Protein AF-A0AAV9Z930-F1 (afdb_monomer)

Structure (mmCIF, N/CA/C/O backbone):
data_AF-A0AAV9Z930-F1
#
_entry.id   AF-A0AAV9Z930-F1
#
loop_
_atom_site.group_PDB
_atom_site.id
_atom_site.type_symbol
_atom_site.label_atom_id
_atom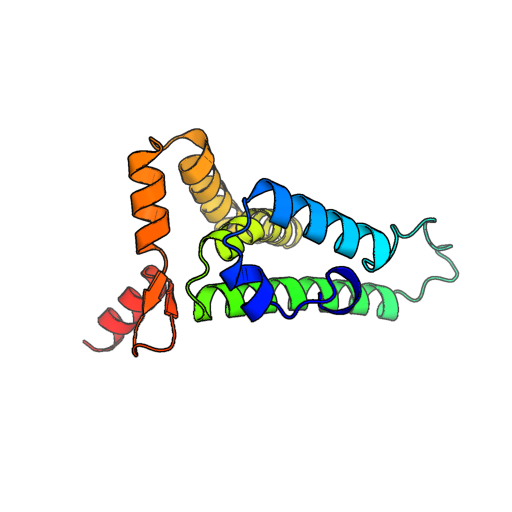_site.label_alt_id
_atom_site.label_comp_id
_atom_site.label_asym_id
_atom_site.label_entity_id
_atom_site.label_seq_id
_atom_site.pdbx_PDB_ins_code
_atom_site.Cartn_x
_atom_site.Cartn_y
_atom_site.Cartn_z
_atom_site.occupancy
_atom_site.B_iso_or_equiv
_atom_site.auth_seq_id
_atom_site.auth_comp_id
_atom_site.auth_asym_id
_atom_site.auth_atom_id
_atom_site.pdbx_PDB_model_num
ATOM 1 N N . TRP A 1 1 ? -18.485 -8.532 -7.643 1.00 81.81 1 TRP A N 1
ATOM 2 C CA . TRP A 1 1 ? -18.813 -8.880 -6.248 1.00 81.81 1 TRP A CA 1
ATOM 3 C C . TRP A 1 1 ? -20.229 -9.421 -6.182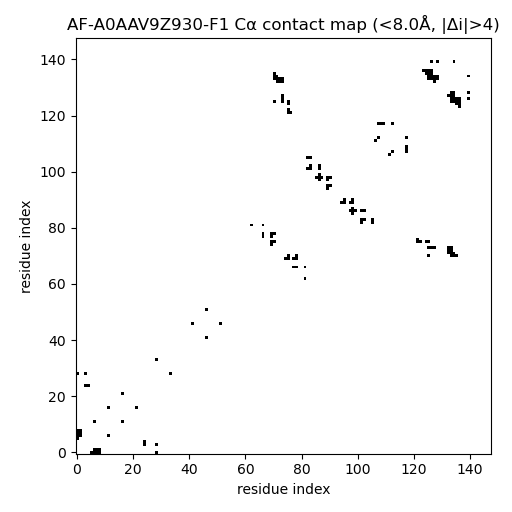 1.00 81.81 1 TRP A C 1
ATOM 5 O O . TRP A 1 1 ? -20.365 -10.632 -6.142 1.00 81.81 1 TRP A O 1
ATOM 15 N N . GLU A 1 2 ? -21.243 -8.565 -6.334 1.00 90.31 2 GLU A N 1
ATOM 16 C CA . GLU A 1 2 ? -22.673 -8.929 -6.300 1.00 90.31 2 GLU A CA 1
ATOM 17 C C . GLU A 1 2 ? -23.037 -10.107 -7.206 1.00 90.31 2 GLU A C 1
ATOM 19 O O . GLU A 1 2 ? -23.750 -11.007 -6.784 1.00 90.31 2 GLU A O 1
ATOM 24 N N . VAL A 1 3 ? -22.461 -10.162 -8.409 1.00 88.06 3 VAL A N 1
ATOM 25 C CA . VAL A 1 3 ? -22.650 -11.281 -9.349 1.00 88.06 3 VAL A CA 1
ATOM 26 C C . VAL A 1 3 ? -22.220 -12.639 -8.767 1.00 88.06 3 VAL A C 1
ATOM 28 O O . VAL A 1 3 ? -22.831 -13.655 -9.073 1.00 88.06 3 VAL A O 1
ATOM 31 N N . GLU A 1 4 ? -21.179 -12.684 -7.931 1.00 87.38 4 GLU A N 1
ATOM 32 C CA . GLU A 1 4 ? -20.659 -13.937 -7.359 1.00 87.38 4 GLU A CA 1
ATOM 33 C C . GLU A 1 4 ? -21.219 -14.264 -5.977 1.00 87.38 4 GLU A C 1
ATOM 35 O O . GLU A 1 4 ? -21.241 -15.434 -5.590 1.00 87.38 4 GLU A O 1
ATOM 40 N N . THR A 1 5 ? -21.618 -13.248 -5.214 1.00 86.12 5 THR A N 1
ATOM 41 C CA . THR A 1 5 ? -22.066 -13.393 -3.823 1.00 86.12 5 THR A CA 1
ATOM 42 C C . THR A 1 5 ? -23.579 -13.290 -3.664 1.00 86.12 5 THR A C 1
ATOM 44 O O . THR A 1 5 ? -24.086 -13.690 -2.622 1.00 86.12 5 THR A O 1
ATOM 47 N N . GLY A 1 6 ? -24.298 -12.749 -4.653 1.00 91.50 6 GLY A N 1
ATOM 48 C CA . GLY A 1 6 ? -25.728 -12.433 -4.558 1.00 91.50 6 GLY A CA 1
ATOM 49 C C . GLY A 1 6 ? -26.054 -11.317 -3.559 1.00 91.50 6 GLY A C 1
ATOM 50 O O . GLY A 1 6 ? -27.219 -11.111 -3.244 1.00 91.50 6 GLY A O 1
ATOM 51 N N . MET A 1 7 ? -25.034 -10.631 -3.037 1.00 92.12 7 MET A N 1
ATOM 52 C CA . MET A 1 7 ? -25.147 -9.611 -1.992 1.00 92.12 7 MET A CA 1
ATOM 53 C C . MET A 1 7 ? -24.222 -8.444 -2.318 1.00 92.12 7 MET A C 1
ATOM 55 O O . MET A 1 7 ? -23.101 -8.649 -2.805 1.00 92.12 7 MET A O 1
ATOM 59 N N . THR A 1 8 ? -24.650 -7.234 -1.984 1.00 92.88 8 THR A N 1
ATOM 60 C CA . THR A 1 8 ? -23.799 -6.040 -2.002 1.00 92.88 8 THR A CA 1
ATOM 61 C C . THR A 1 8 ? -22.632 -6.191 -1.017 1.00 92.88 8 THR A C 1
ATOM 63 O O . THR A 1 8 ? -22.627 -7.046 -0.122 1.00 92.88 8 THR A O 1
ATOM 66 N N . THR A 1 9 ? -21.597 -5.363 -1.159 1.00 86.62 9 THR A N 1
ATOM 67 C CA . THR A 1 9 ? -20.474 -5.340 -0.203 1.00 86.62 9 THR A CA 1
ATOM 68 C C . THR A 1 9 ? -20.924 -4.934 1.201 1.00 86.62 9 THR A C 1
ATOM 70 O O . THR A 1 9 ? -20.412 -5.481 2.177 1.00 86.62 9 THR A O 1
ATOM 73 N N . ALA A 1 10 ? -21.904 -4.032 1.313 1.00 91.06 10 ALA A N 1
ATOM 74 C CA . ALA A 1 10 ? -22.458 -3.582 2.589 1.00 91.06 10 ALA A CA 1
ATOM 75 C C . ALA A 1 10 ? -23.237 -4.694 3.310 1.00 91.06 10 ALA A C 1
ATOM 77 O O . ALA A 1 10 ? -22.998 -4.950 4.491 1.00 91.06 10 ALA A O 1
ATOM 78 N N . GLU A 1 11 ? -24.117 -5.402 2.596 1.00 92.94 11 GLU A N 1
ATOM 79 C CA . GLU A 1 11 ? -24.871 -6.533 3.156 1.00 92.94 11 GLU A CA 1
ATOM 80 C C . GLU A 1 11 ? -23.936 -7.657 3.593 1.00 92.94 11 GLU A C 1
ATOM 82 O O . GLU A 1 11 ? -24.096 -8.224 4.672 1.00 92.94 11 GLU A O 1
ATOM 87 N N . PHE A 1 12 ? -22.909 -7.946 2.794 1.00 90.06 12 PHE A N 1
ATOM 88 C CA . PHE A 1 12 ? -21.906 -8.930 3.168 1.00 90.06 12 PHE A CA 1
ATOM 89 C C . PHE A 1 12 ? -21.110 -8.504 4.406 1.00 90.06 12 PHE A C 1
ATOM 91 O O . PHE A 1 12 ? -20.921 -9.318 5.307 1.00 90.06 12 PHE A O 1
ATOM 98 N N . ALA A 1 13 ? -20.686 -7.241 4.507 1.00 89.31 13 ALA A N 1
ATOM 99 C CA . ALA A 1 13 ? -19.980 -6.738 5.686 1.00 89.31 13 ALA A CA 1
ATOM 100 C C . ALA A 1 13 ? -20.824 -6.874 6.968 1.00 89.31 13 ALA A C 1
ATOM 102 O O . ALA A 1 13 ? -20.294 -7.246 8.018 1.00 89.31 13 ALA A O 1
ATOM 103 N N . ALA A 1 14 ? -22.143 -6.666 6.876 1.00 93.88 14 ALA A N 1
ATOM 104 C CA . ALA A 1 14 ? -23.066 -6.839 7.998 1.00 93.88 14 ALA A CA 1
ATOM 105 C C . ALA A 1 14 ? -23.099 -8.282 8.543 1.00 93.88 14 ALA A C 1
ATOM 107 O O . ALA A 1 14 ? -23.338 -8.474 9.735 1.00 93.88 14 ALA A O 1
ATOM 108 N N . THR A 1 15 ? -22.779 -9.289 7.719 1.00 92.38 15 THR A N 1
ATOM 109 C CA . THR A 1 15 ? -22.680 -10.698 8.157 1.00 92.38 15 THR A CA 1
ATOM 110 C C . THR A 1 15 ? -21.448 -11.003 9.015 1.00 92.38 15 THR A C 1
ATOM 112 O O . THR A 1 15 ? -21.334 -12.111 9.536 1.00 92.38 15 THR A O 1
ATOM 115 N N . ARG A 1 16 ? -20.534 -10.034 9.193 1.00 91.19 16 ARG A N 1
ATOM 116 C CA . ARG A 1 16 ? -19.252 -10.185 9.910 1.00 91.19 16 ARG A CA 1
ATOM 117 C C . ARG A 1 16 ? -18.453 -11.406 9.424 1.00 91.19 16 ARG A C 1
ATOM 119 O O . ARG A 1 16 ? -18.149 -12.308 10.207 1.00 91.19 16 ARG A O 1
ATOM 126 N N . PRO A 1 17 ? -18.119 -11.454 8.125 1.00 90.69 17 PRO A N 1
ATOM 127 C CA . PRO A 1 17 ? -17.454 -12.597 7.520 1.00 90.69 17 PRO A CA 1
ATOM 128 C C . PRO A 1 17 ? -16.055 -12.796 8.111 1.00 90.69 17 PRO A C 1
ATOM 130 O O . PRO A 1 17 ? -15.345 -11.841 8.427 1.00 90.69 17 PRO A O 1
ATOM 133 N N . THR A 1 18 ? -15.626 -14.054 8.216 1.00 93.81 18 THR A N 1
ATOM 134 C CA . THR A 1 18 ? -14.249 -14.370 8.610 1.00 93.81 18 THR A CA 1
ATOM 135 C C . THR A 1 18 ? -13.275 -14.007 7.490 1.00 93.81 18 THR A C 1
ATOM 137 O O . THR A 1 18 ? -13.615 -14.072 6.306 1.00 93.81 18 THR A O 1
ATOM 140 N N . ALA A 1 19 ? -12.025 -13.693 7.844 1.00 88.19 19 ALA A N 1
ATOM 141 C CA . ALA A 1 19 ? -10.978 -13.404 6.860 1.00 88.19 19 ALA A CA 1
ATOM 142 C C . ALA A 1 19 ? -10.804 -14.542 5.832 1.00 88.19 19 ALA A C 1
ATOM 144 O O . ALA A 1 19 ? -10.633 -14.286 4.641 1.00 88.19 19 ALA A O 1
ATOM 145 N N . ALA A 1 20 ? -10.933 -15.799 6.275 1.00 92.62 20 ALA A N 1
ATOM 146 C CA . ALA A 1 20 ? -10.885 -16.970 5.402 1.00 92.62 20 ALA A CA 1
ATOM 147 C C . ALA A 1 20 ? -11.993 -16.952 4.336 1.00 92.62 20 ALA A C 1
ATOM 149 O O . ALA A 1 20 ? -11.729 -17.226 3.167 1.00 92.62 20 ALA A O 1
ATOM 150 N N . ARG A 1 21 ? -13.219 -16.561 4.710 1.00 90.88 21 ARG A N 1
ATOM 151 C CA . ARG A 1 21 ? -14.343 -16.474 3.772 1.00 90.88 21 ARG A CA 1
ATOM 152 C C . ARG A 1 21 ? -14.147 -15.366 2.740 1.00 90.88 21 ARG A C 1
ATOM 154 O O . ARG A 1 21 ? -14.447 -15.561 1.564 1.00 90.88 21 ARG A O 1
ATOM 161 N N . VAL A 1 22 ? -13.624 -14.214 3.162 1.00 90.62 22 VAL A N 1
ATOM 162 C CA . VAL A 1 22 ? -13.286 -13.111 2.246 1.00 90.62 22 VAL A CA 1
ATOM 163 C C . VAL A 1 22 ? -12.235 -13.564 1.228 1.00 90.62 22 VAL A C 1
ATOM 165 O O . VAL A 1 22 ? -12.379 -13.295 0.035 1.00 90.62 22 VAL A O 1
ATOM 168 N N . LEU A 1 23 ? -11.209 -14.288 1.687 1.00 89.62 23 LEU A N 1
ATOM 169 C CA . LEU A 1 23 ? -10.131 -14.804 0.842 1.00 89.62 23 LEU A CA 1
ATOM 170 C C . LEU A 1 23 ? -10.618 -15.846 -0.174 1.00 89.62 23 LEU A C 1
ATOM 172 O O . LEU A 1 23 ? -10.182 -15.851 -1.325 1.00 89.62 23 LEU A O 1
ATOM 176 N N . GLU A 1 24 ? -11.532 -16.721 0.234 1.00 92.44 24 GLU A N 1
ATOM 177 C CA . GLU A 1 24 ? -12.142 -17.718 -0.647 1.00 92.44 24 GLU A CA 1
ATOM 178 C C . GLU A 1 24 ? -12.911 -17.044 -1.796 1.00 92.44 24 GLU A C 1
ATOM 180 O O . GLU A 1 24 ? -12.686 -17.346 -2.971 1.00 92.44 24 GLU A O 1
ATOM 185 N N . ILE A 1 25 ? -13.773 -16.074 -1.470 1.00 91.00 25 ILE A N 1
ATOM 186 C CA . ILE A 1 25 ? -14.574 -15.341 -2.460 1.00 91.00 25 ILE A CA 1
ATOM 187 C C . ILE A 1 25 ? -13.670 -14.543 -3.404 1.00 91.00 25 ILE A C 1
ATOM 189 O O . ILE A 1 25 ? -13.868 -14.576 -4.621 1.00 91.00 25 ILE A O 1
ATOM 193 N N . SER A 1 26 ? -12.667 -13.842 -2.868 1.00 87.81 26 SER A N 1
ATOM 194 C CA . SER A 1 26 ? -11.745 -13.053 -3.689 1.00 87.81 26 SER A CA 1
ATOM 195 C C . SER A 1 26 ? -10.940 -13.936 -4.644 1.00 87.81 26 SER A C 1
ATOM 197 O O . SER A 1 26 ? -10.787 -13.585 -5.814 1.00 87.81 26 SER A O 1
ATOM 199 N N . SER A 1 27 ? -10.510 -15.117 -4.193 1.00 88.31 27 SER A N 1
ATOM 200 C CA . SE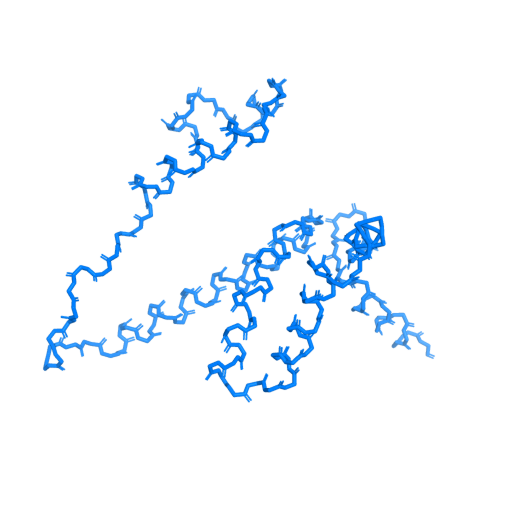R A 1 27 ? -9.811 -16.099 -5.028 1.00 88.31 27 SER A CA 1
ATOM 201 C C . SER A 1 27 ? -10.692 -16.603 -6.170 1.00 88.31 27 SER A C 1
ATOM 203 O O . SER A 1 27 ? -10.230 -16.654 -7.311 1.00 88.31 27 SER A O 1
ATOM 205 N N . LYS A 1 28 ? -11.970 -16.893 -5.895 1.00 89.44 28 LYS A N 1
ATOM 206 C CA . LYS A 1 28 ? -12.949 -17.316 -6.908 1.00 89.44 28 LYS A CA 1
ATOM 207 C C . LYS A 1 28 ? -13.198 -16.229 -7.957 1.00 89.44 28 LYS A C 1
ATOM 209 O O . LYS A 1 28 ? -13.160 -16.512 -9.151 1.00 89.44 28 LYS A O 1
ATOM 214 N N . ILE A 1 29 ? -13.413 -14.983 -7.522 1.00 89.69 29 ILE A N 1
ATOM 215 C CA . ILE A 1 29 ? -13.584 -13.832 -8.425 1.00 89.69 29 ILE A CA 1
ATOM 216 C C . ILE A 1 29 ? -12.339 -13.675 -9.297 1.00 89.69 29 ILE A C 1
ATOM 218 O O . ILE A 1 29 ? -12.449 -13.572 -10.516 1.00 89.69 29 ILE A O 1
ATOM 222 N N . ARG A 1 30 ? -11.150 -13.699 -8.690 1.00 85.38 30 ARG A N 1
ATOM 223 C CA . ARG A 1 30 ? -9.894 -13.567 -9.426 1.00 85.38 30 ARG A CA 1
ATOM 224 C C . ARG A 1 30 ? -9.751 -14.667 -10.472 1.00 85.38 30 ARG A C 1
ATOM 226 O O . ARG A 1 30 ? -9.464 -14.355 -11.613 1.00 85.38 30 ARG A O 1
ATOM 233 N N . GLN A 1 31 ? -9.982 -15.928 -10.121 1.00 85.06 31 GLN A N 1
ATOM 234 C CA . GLN A 1 31 ? -9.843 -17.034 -11.070 1.00 85.06 31 GLN A CA 1
ATOM 235 C C . GLN A 1 31 ? -10.825 -16.937 -12.245 1.00 85.06 31 GLN A C 1
ATOM 237 O O . GLN A 1 31 ? -10.486 -17.325 -13.356 1.00 85.06 31 GLN A O 1
ATOM 242 N N . LYS A 1 32 ? -12.037 -16.430 -12.002 1.00 88.06 32 LYS A N 1
ATOM 243 C CA . LYS A 1 32 ? -13.082 -16.336 -13.025 1.00 88.06 32 LYS A CA 1
ATOM 244 C C . LYS A 1 32 ? -12.929 -15.124 -13.947 1.00 88.06 32 LYS A C 1
ATOM 246 O O . LYS A 1 32 ? -13.303 -15.215 -15.110 1.00 88.06 32 LYS A O 1
ATOM 251 N N . TYR A 1 33 ? -12.443 -13.999 -13.422 1.00 85.31 33 TYR A N 1
ATOM 252 C CA . TYR A 1 33 ? -12.474 -12.711 -14.127 1.00 85.31 33 TYR A CA 1
ATOM 253 C C . TYR A 1 33 ? -11.105 -12.083 -14.377 1.00 85.31 33 TYR A C 1
ATOM 255 O O . TYR A 1 33 ? -11.023 -11.149 -15.171 1.00 85.31 33 TYR A O 1
ATOM 263 N N . ALA A 1 34 ? -10.040 -12.523 -13.701 1.00 80.12 34 ALA A N 1
ATOM 264 C CA . ALA A 1 34 ? -8.711 -12.044 -14.053 1.00 80.12 34 ALA A CA 1
ATOM 265 C C . ALA A 1 34 ? -8.355 -12.566 -15.445 1.00 80.12 34 ALA A C 1
ATOM 267 O O . ALA A 1 34 ? -8.603 -13.732 -15.757 1.00 80.12 34 ALA A O 1
ATOM 268 N N . SER A 1 35 ? -7.770 -11.695 -16.265 1.00 70.06 35 SER A N 1
ATOM 269 C CA . SER A 1 35 ? -7.203 -12.085 -17.550 1.00 70.06 35 SER A CA 1
ATOM 270 C C . SER A 1 35 ? -6.268 -13.279 -17.348 1.00 70.06 35 SER A C 1
ATOM 272 O O . SER A 1 35 ? -5.479 -13.290 -16.398 1.00 70.06 35 SER A O 1
ATOM 274 N N . GLY A 1 36 ? -6.396 -14.292 -18.209 1.00 62.53 36 GLY A N 1
ATOM 275 C CA . GLY A 1 36 ? -5.552 -15.482 -18.163 1.00 62.53 36 GLY A CA 1
ATOM 276 C C . GLY A 1 36 ? -4.066 -15.133 -18.254 1.00 62.53 36 GLY A C 1
ATOM 277 O O . GLY A 1 36 ? -3.689 -14.049 -18.708 1.00 62.53 36 GLY A O 1
ATOM 278 N N . VAL A 1 37 ? -3.219 -16.068 -17.817 1.00 57.50 37 VAL A N 1
ATOM 279 C CA . VAL A 1 37 ? -1.791 -16.031 -18.150 1.00 57.50 37 VAL A CA 1
ATOM 280 C C . VAL A 1 37 ? -1.701 -15.937 -19.676 1.00 57.50 37 VAL A C 1
ATOM 282 O O . VAL A 1 37 ? -2.468 -16.596 -20.372 1.00 57.50 37 VAL A O 1
ATOM 285 N N . PHE A 1 38 ? -0.840 -15.064 -20.204 1.00 58.53 38 PHE A N 1
ATOM 286 C CA . PHE A 1 38 ? -0.580 -15.014 -21.642 1.00 58.53 38 PHE A CA 1
ATOM 287 C C . PHE A 1 38 ? -0.019 -16.384 -22.051 1.00 58.53 38 PHE A C 1
ATOM 289 O O . PHE A 1 38 ? 1.155 -16.668 -21.830 1.00 58.53 38 PHE A O 1
ATOM 296 N N . ASP A 1 39 ? -0.889 -17.263 -22.551 1.00 54.38 39 ASP A N 1
ATOM 297 C CA . ASP A 1 39 ? -0.626 -18.702 -22.673 1.00 54.38 39 ASP A CA 1
ATOM 298 C C . ASP A 1 39 ? 0.321 -19.061 -23.828 1.00 54.38 39 ASP A C 1
ATOM 300 O O . ASP A 1 39 ? 0.575 -20.235 -24.090 1.00 54.38 39 ASP A O 1
ATOM 304 N N . SER A 1 40 ? 0.910 -18.085 -24.518 1.00 61.16 40 SER A N 1
ATOM 305 C CA . SER A 1 40 ? 2.013 -18.316 -25.452 1.00 61.16 40 SER A CA 1
ATOM 306 C C . SER A 1 40 ? 2.852 -17.049 -25.617 1.00 61.16 40 SER A C 1
ATOM 308 O O . SER A 1 40 ? 2.279 -15.957 -25.675 1.00 61.16 40 SER A O 1
ATOM 310 N N . PRO A 1 41 ? 4.192 -17.163 -25.713 1.00 62.03 41 PRO A N 1
ATOM 311 C CA . PRO A 1 41 ? 5.018 -16.061 -26.186 1.00 62.03 41 PRO A CA 1
ATOM 312 C C . PRO A 1 41 ? 4.506 -15.635 -27.570 1.00 62.03 41 PRO A C 1
ATOM 314 O O . PRO A 1 41 ? 4.312 -16.512 -28.418 1.00 62.03 41 PRO A O 1
ATOM 317 N N . PRO A 1 42 ? 4.248 -14.341 -27.805 1.00 63.91 42 PRO A N 1
ATOM 318 C CA . PRO A 1 42 ? 3.842 -13.876 -29.121 1.00 63.91 42 PRO A CA 1
ATOM 319 C C . PRO A 1 42 ? 4.977 -14.119 -30.123 1.00 63.91 42 PRO A C 1
ATOM 321 O O . PRO A 1 42 ? 6.157 -14.023 -29.773 1.00 63.91 42 PRO A O 1
ATOM 324 N N . ASP A 1 43 ? 4.617 -14.484 -31.355 1.00 73.25 43 ASP A N 1
ATOM 325 C CA . ASP A 1 43 ? 5.576 -14.660 -32.446 1.00 73.25 43 ASP A CA 1
ATOM 326 C C . ASP A 1 43 ? 6.285 -13.318 -32.704 1.00 73.25 43 ASP A C 1
ATOM 328 O O . ASP A 1 43 ? 5.602 -12.366 -33.099 1.00 73.25 43 ASP A O 1
ATOM 332 N N . PRO A 1 44 ? 7.611 -13.215 -32.476 1.00 66.81 44 PRO A N 1
ATOM 333 C CA . PRO A 1 44 ? 8.337 -11.947 -32.454 1.00 66.81 44 PRO A CA 1
ATOM 334 C C . PRO A 1 44 ? 8.260 -11.152 -33.763 1.00 66.81 44 PRO A C 1
ATOM 336 O O . PRO A 1 44 ? 8.455 -9.940 -33.726 1.00 66.81 44 PRO A O 1
ATOM 339 N N . GLU A 1 45 ? 7.954 -11.785 -34.901 1.00 70.75 45 GLU A N 1
ATOM 340 C CA . GLU A 1 45 ? 7.753 -11.081 -36.179 1.00 70.75 45 GLU A CA 1
ATOM 341 C C . GLU A 1 45 ? 6.358 -10.441 -36.320 1.00 70.75 45 GLU A C 1
ATOM 343 O O . GLU A 1 45 ? 6.168 -9.546 -37.144 1.00 70.75 45 GLU A O 1
ATOM 348 N N . SER A 1 46 ? 5.386 -10.855 -35.502 1.00 74.38 46 SER A N 1
ATOM 349 C CA . SER A 1 46 ? 3.996 -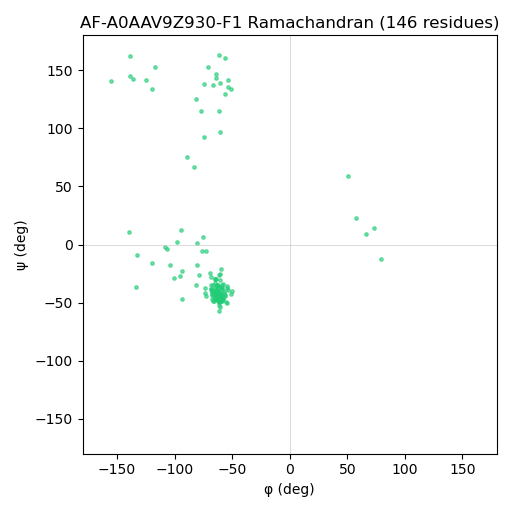10.365 -35.513 1.00 74.38 46 SER A CA 1
ATOM 350 C C . SER A 1 46 ? 3.649 -9.450 -34.332 1.00 74.38 46 SER A C 1
ATOM 352 O O . SER A 1 46 ? 2.537 -8.922 -34.250 1.00 74.38 46 SER A O 1
ATOM 354 N N . THR A 1 47 ? 4.589 -9.272 -33.405 1.00 75.69 47 THR A N 1
ATOM 355 C CA . THR A 1 47 ? 4.357 -8.591 -32.136 1.00 75.69 47 THR A CA 1
ATOM 356 C C . THR A 1 47 ? 4.307 -7.073 -32.296 1.00 75.69 47 THR A C 1
ATOM 358 O O . THR A 1 47 ? 5.309 -6.419 -32.583 1.00 75.69 47 THR A O 1
ATOM 361 N N . ASP A 1 48 ? 3.143 -6.478 -32.027 1.00 87.44 48 ASP A N 1
ATOM 362 C CA . ASP A 1 48 ? 3.016 -5.027 -31.890 1.00 87.44 48 ASP A CA 1
ATOM 363 C C . ASP A 1 48 ? 3.614 -4.566 -30.550 1.00 87.44 48 ASP A C 1
ATOM 365 O O . ASP A 1 48 ? 2.942 -4.498 -29.516 1.00 87.44 48 ASP A O 1
ATOM 369 N N . HIS A 1 49 ? 4.896 -4.203 -30.576 1.00 86.44 49 HIS A N 1
ATOM 370 C CA . HIS A 1 49 ? 5.609 -3.701 -29.401 1.00 86.44 49 HIS A CA 1
ATOM 371 C C . HIS A 1 49 ? 5.003 -2.422 -28.808 1.00 86.44 49 HIS A C 1
ATOM 373 O O . HIS A 1 49 ? 5.194 -2.149 -27.622 1.00 86.44 49 HIS A O 1
ATOM 379 N N . THR A 1 50 ? 4.290 -1.606 -29.591 1.00 91.50 50 THR A N 1
ATOM 380 C CA . THR A 1 50 ? 3.626 -0.409 -29.054 1.00 91.50 50 THR A CA 1
ATOM 381 C C . THR A 1 50 ? 2.414 -0.815 -28.232 1.00 91.50 50 THR A 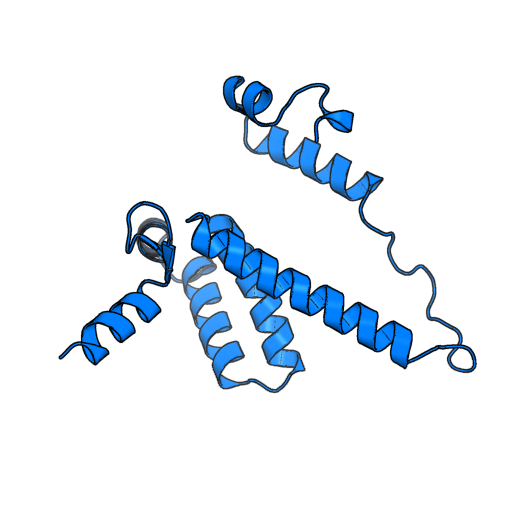C 1
ATOM 383 O O . THR A 1 50 ? 2.239 -0.323 -27.116 1.00 91.50 50 THR A O 1
ATOM 386 N N . HIS A 1 51 ? 1.620 -1.755 -28.741 1.00 86.75 51 HIS A N 1
ATOM 387 C CA . HIS A 1 51 ? 0.499 -2.328 -28.009 1.00 86.75 51 HIS A CA 1
ATOM 388 C C . HIS A 1 51 ? 0.955 -3.007 -26.707 1.00 86.75 51 HIS A C 1
ATOM 390 O O . HIS A 1 51 ? 0.405 -2.723 -25.641 1.00 86.75 51 HIS A O 1
ATOM 396 N N . GLU A 1 52 ? 2.007 -3.828 -26.750 1.00 87.75 52 GLU A N 1
ATOM 397 C CA . GLU A 1 52 ? 2.562 -4.485 -25.558 1.00 87.75 52 GLU A CA 1
ATOM 398 C C . GLU A 1 52 ? 3.072 -3.492 -24.513 1.00 87.75 52 GLU A C 1
ATOM 400 O O . GLU A 1 52 ? 2.711 -3.573 -23.335 1.00 87.75 52 GLU A O 1
ATOM 405 N N . ASN A 1 53 ? 3.880 -2.517 -24.934 1.00 90.50 53 ASN A N 1
ATOM 406 C CA . ASN A 1 53 ? 4.409 -1.503 -24.028 1.00 90.50 53 ASN A CA 1
ATOM 407 C C . ASN A 1 53 ? 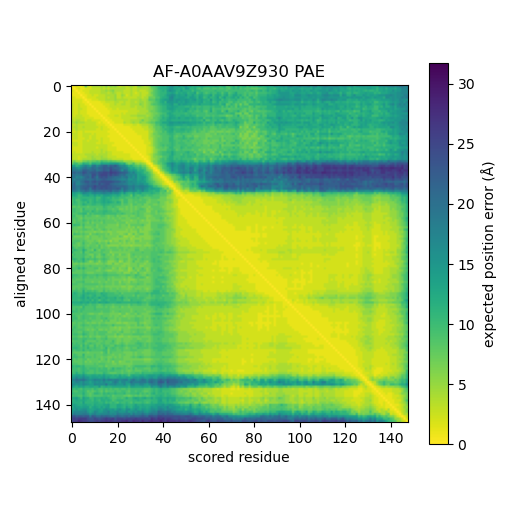3.289 -0.653 -23.422 1.00 90.50 53 ASN A C 1
ATOM 409 O O . ASN A 1 53 ? 3.354 -0.297 -22.245 1.00 90.50 53 ASN A O 1
ATOM 413 N N . PHE A 1 54 ? 2.229 -0.371 -24.184 1.00 92.38 54 PHE A N 1
ATOM 414 C CA . PHE A 1 54 ? 1.053 0.313 -23.660 1.00 92.38 54 PHE A CA 1
ATOM 415 C C . PHE A 1 54 ? 0.329 -0.528 -22.601 1.00 92.38 54 PHE A C 1
ATOM 417 O O . PHE A 1 54 ? -0.032 -0.007 -21.547 1.00 92.38 54 PHE A O 1
ATOM 424 N N . HIS A 1 55 ? 0.178 -1.837 -22.815 1.00 88.94 55 HIS A N 1
ATOM 425 C CA . HIS A 1 55 ? -0.378 -2.743 -21.808 1.00 88.94 55 HIS A CA 1
ATOM 426 C C . HIS A 1 55 ? 0.450 -2.768 -20.516 1.00 88.94 55 HIS A C 1
ATOM 428 O O . HIS A 1 55 ? -0.120 -2.713 -19.422 1.00 88.94 55 HIS A O 1
ATOM 434 N N . LEU A 1 56 ? 1.781 -2.802 -20.624 1.00 89.62 56 LEU A N 1
ATOM 435 C CA . LEU A 1 56 ? 2.685 -2.722 -19.472 1.00 89.62 56 LEU A CA 1
ATOM 436 C C . LEU A 1 56 ? 2.551 -1.379 -18.741 1.00 89.62 56 LEU 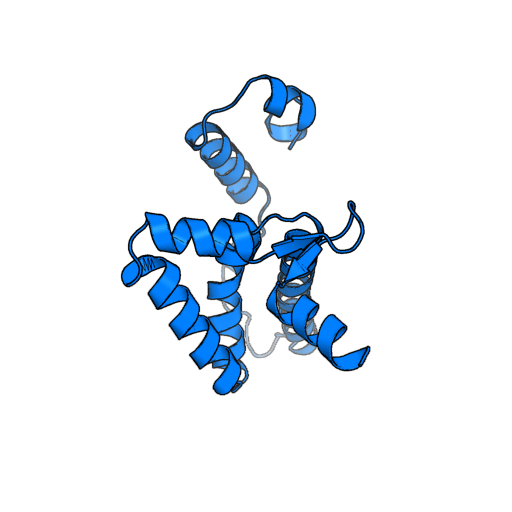A C 1
ATOM 438 O O . LEU A 1 56 ? 2.421 -1.363 -17.517 1.00 89.62 56 LEU A O 1
ATOM 442 N N . LEU A 1 57 ? 2.488 -0.268 -19.478 1.00 92.31 57 LEU A N 1
ATOM 443 C CA . LEU A 1 57 ? 2.279 1.065 -18.914 1.00 92.31 57 LEU A CA 1
ATOM 444 C C . LEU A 1 57 ? 0.949 1.162 -18.157 1.00 92.31 57 LEU A C 1
ATOM 446 O O . LEU A 1 57 ? 0.907 1.680 -17.039 1.00 92.31 57 LEU A O 1
ATOM 450 N N . VAL A 1 58 ? -0.143 0.657 -18.738 1.00 94.00 58 VAL A N 1
ATOM 451 C CA . VAL A 1 58 ? -1.466 0.656 -18.099 1.00 94.00 58 VAL A CA 1
ATOM 452 C C . VAL A 1 58 ? -1.453 -0.209 -16.841 1.00 94.00 58 VAL A C 1
ATOM 454 O O . VAL A 1 58 ? -1.939 0.235 -15.800 1.00 94.00 58 VAL A O 1
ATOM 457 N N . ARG A 1 59 ? -0.853 -1.406 -16.889 1.00 92.06 59 ARG A N 1
ATOM 458 C CA . ARG A 1 59 ? -0.675 -2.272 -15.712 1.00 92.06 59 ARG A CA 1
ATOM 459 C C . ARG A 1 59 ? 0.043 -1.530 -14.582 1.00 92.06 59 ARG A C 1
ATOM 461 O O . ARG A 1 59 ? -0.441 -1.525 -13.452 1.00 92.06 59 ARG A O 1
ATOM 468 N N . ASP A 1 60 ? 1.165 -0.890 -14.888 1.00 92.69 60 ASP A N 1
ATOM 469 C CA . ASP A 1 60 ? 1.998 -0.197 -13.902 1.00 92.69 60 ASP A CA 1
ATOM 470 C C . ASP A 1 60 ? 1.294 1.048 -13.341 1.00 92.69 60 ASP A C 1
ATOM 472 O O . ASP A 1 60 ? 1.310 1.299 -12.133 1.00 92.69 60 ASP A O 1
ATOM 476 N N . THR A 1 61 ? 0.563 1.773 -14.189 1.00 94.81 61 THR A N 1
ATOM 477 C CA . THR A 1 61 ? -0.271 2.911 -13.778 1.00 94.81 61 THR A CA 1
ATOM 478 C C . THR A 1 61 ? -1.401 2.473 -12.845 1.00 94.81 61 THR A C 1
ATOM 480 O O . THR A 1 61 ? -1.679 3.145 -11.851 1.00 94.81 61 THR A O 1
ATOM 483 N N . LEU A 1 62 ? -2.036 1.325 -13.105 1.00 95.06 62 LEU A N 1
ATOM 484 C CA . LEU A 1 62 ? -3.083 0.777 -12.238 1.00 95.06 62 LEU A CA 1
ATOM 485 C C . LEU A 1 62 ? -2.549 0.388 -10.854 1.00 95.06 62 LEU A C 1
ATOM 487 O O . LEU A 1 62 ? -3.271 0.548 -9.866 1.00 95.06 62 LEU A O 1
ATOM 491 N N . ILE A 1 63 ? -1.298 -0.074 -10.752 1.00 95.12 63 ILE A N 1
ATOM 492 C CA . ILE A 1 63 ? -0.638 -0.344 -9.464 1.00 95.12 63 ILE A CA 1
ATOM 493 C C . ILE A 1 63 ? -0.489 0.957 -8.666 1.00 95.12 63 ILE A C 1
ATOM 495 O O . ILE A 1 63 ? -0.877 1.003 -7.497 1.00 95.12 63 ILE A O 1
ATOM 499 N N . LEU A 1 64 ? -0.005 2.030 -9.299 1.00 95.12 64 LEU A N 1
ATOM 500 C CA . LEU A 1 64 ? 0.143 3.341 -8.656 1.00 95.12 64 LEU A CA 1
ATOM 501 C C . LEU A 1 64 ? -1.207 3.950 -8.261 1.00 95.12 64 LEU A C 1
ATOM 503 O O . LEU A 1 64 ? -1.360 4.439 -7.143 1.00 95.12 64 LEU A O 1
ATOM 507 N N . HIS A 1 65 ? -2.213 3.858 -9.130 1.00 96.62 65 HIS A N 1
ATOM 508 C CA . HIS A 1 65 ? -3.572 4.303 -8.824 1.00 96.62 65 HIS A CA 1
ATOM 509 C C . HIS A 1 65 ? -4.167 3.529 -7.638 1.00 96.62 65 HIS A C 1
ATOM 511 O O . HIS A 1 65 ? -4.794 4.100 -6.746 1.00 96.62 65 HIS A O 1
ATOM 517 N N . THR A 1 66 ? -3.928 2.219 -7.586 1.00 96.25 66 THR A N 1
ATOM 518 C CA . THR A 1 66 ? -4.357 1.353 -6.481 1.00 96.25 66 THR A CA 1
ATOM 519 C C . THR A 1 66 ? -3.667 1.733 -5.171 1.00 96.25 66 THR A C 1
ATOM 521 O O . THR A 1 66 ? -4.334 1.781 -4.138 1.00 96.25 66 THR A O 1
ATOM 524 N N . LEU A 1 67 ? -2.371 2.057 -5.209 1.00 96.31 67 LEU A N 1
ATOM 525 C CA . LEU A 1 67 ? -1.635 2.559 -4.048 1.00 96.31 67 LEU A CA 1
ATOM 526 C C . LEU A 1 67 ? -2.207 3.890 -3.563 1.00 96.31 67 LEU A C 1
ATOM 528 O O . LEU A 1 67 ? -2.464 4.046 -2.372 1.00 96.31 67 LEU A O 1
ATOM 532 N N . GLN A 1 68 ? -2.439 4.833 -4.476 1.00 95.38 68 GLN A N 1
ATOM 533 C CA . GLN A 1 68 ? -3.003 6.135 -4.139 1.00 95.38 68 GLN A CA 1
ATOM 534 C C . GLN A 1 68 ? -4.373 5.990 -3.474 1.00 95.38 68 GLN A C 1
ATOM 536 O O . GLN A 1 68 ? -4.600 6.582 -2.424 1.00 95.38 68 GLN A O 1
ATOM 541 N N . ASN A 1 69 ? -5.260 5.165 -4.032 1.00 95.69 69 ASN A N 1
ATOM 542 C CA . ASN A 1 69 ? -6.567 4.908 -3.431 1.00 95.69 69 ASN A CA 1
ATOM 543 C C . ASN A 1 69 ? -6.449 4.276 -2.040 1.00 95.69 69 ASN A C 1
ATOM 545 O O . ASN A 1 69 ? -7.163 4.696 -1.137 1.00 95.69 69 ASN A O 1
ATOM 549 N N . ALA A 1 70 ? -5.540 3.312 -1.855 1.00 95.75 70 ALA A N 1
ATOM 550 C CA . ALA A 1 70 ? -5.302 2.687 -0.554 1.00 95.75 70 ALA A CA 1
ATOM 551 C C . ALA A 1 70 ? -4.833 3.708 0.493 1.00 95.75 70 ALA A C 1
ATOM 553 O O . ALA A 1 70 ? -5.334 3.719 1.614 1.00 95.75 70 ALA A O 1
ATOM 554 N N . ILE A 1 71 ? -3.917 4.603 0.110 1.00 94.94 71 ILE A N 1
ATOM 555 C CA . ILE A 1 71 ? -3.454 5.695 0.971 1.00 94.94 71 ILE A CA 1
ATOM 556 C C . ILE A 1 71 ? -4.621 6.611 1.326 1.00 94.94 71 ILE A C 1
ATOM 558 O O . ILE A 1 71 ? -4.852 6.834 2.507 1.00 94.94 71 ILE A O 1
ATOM 562 N N . LEU A 1 72 ? -5.375 7.098 0.333 1.00 93.38 72 LEU A N 1
ATOM 563 C CA . LEU A 1 72 ? -6.483 8.038 0.537 1.00 93.38 72 LEU A CA 1
ATOM 564 C C . LEU A 1 72 ? -7.595 7.467 1.426 1.00 93.38 72 LEU A C 1
ATOM 566 O O . LEU A 1 72 ? -8.237 8.233 2.140 1.00 93.38 72 LEU A O 1
ATOM 570 N N . SER A 1 73 ? -7.801 6.147 1.409 1.00 93.19 73 SER A N 1
ATOM 571 C CA . SER A 1 73 ? -8.804 5.450 2.220 1.00 93.19 73 SER A CA 1
ATOM 572 C C . SER A 1 73 ? -8.272 4.886 3.543 1.00 93.19 73 SER A C 1
ATOM 574 O O . SER A 1 73 ? -8.957 4.064 4.149 1.00 93.19 73 SER A O 1
ATOM 576 N N . ALA A 1 74 ? -7.062 5.264 3.973 1.00 93.31 74 ALA A N 1
ATOM 577 C CA . ALA A 1 74 ? -6.404 4.739 5.177 1.00 93.31 74 ALA A CA 1
ATOM 578 C C . ALA A 1 74 ? -6.210 3.209 5.205 1.00 93.31 74 ALA A C 1
ATOM 580 O O . ALA A 1 74 ? -6.064 2.611 6.270 1.00 93.31 74 ALA A O 1
ATOM 581 N N . ASP A 1 75 ? -6.193 2.554 4.045 1.00 94.06 75 ASP A N 1
ATOM 582 C CA . ASP A 1 75 ? -6.024 1.107 3.936 1.00 94.06 75 ASP A CA 1
ATOM 583 C C . ASP A 1 75 ? -4.533 0.762 3.837 1.00 94.06 75 ASP A C 1
ATOM 585 O O . ASP A 1 75 ? -3.994 0.447 2.767 1.00 94.06 75 ASP A O 1
ATOM 589 N N . PHE A 1 76 ? -3.838 0.844 4.977 1.00 95.25 76 PHE A N 1
ATOM 590 C CA . PHE A 1 76 ? -2.414 0.518 5.023 1.00 95.25 76 PHE A CA 1
ATOM 591 C C . PHE A 1 76 ? -2.148 -0.955 4.697 1.00 95.25 76 PHE A C 1
ATOM 593 O O . PHE A 1 76 ? -1.118 -1.267 4.110 1.00 95.25 76 PHE A O 1
ATOM 600 N N . GLY A 1 77 ? -3.080 -1.863 5.002 1.00 94.00 77 GLY A N 1
ATOM 601 C CA . GLY A 1 77 ? -2.943 -3.277 4.649 1.00 94.00 77 GLY A CA 1
ATOM 602 C C . GLY A 1 77 ? -2.820 -3.478 3.136 1.00 94.00 77 GLY A C 1
ATOM 603 O O . GLY A 1 77 ? -1.928 -4.193 2.666 1.00 94.00 77 GLY A O 1
ATOM 604 N N . ARG A 1 78 ? -3.660 -2.791 2.354 1.00 94.62 78 ARG A N 1
ATOM 605 C CA . ARG A 1 78 ? -3.564 -2.781 0.890 1.00 94.62 78 ARG A CA 1
ATOM 606 C C . ARG A 1 78 ? -2.322 -2.045 0.397 1.00 94.62 78 ARG A C 1
ATOM 608 O O . ARG A 1 78 ? -1.700 -2.517 -0.552 1.00 94.62 78 ARG A O 1
ATOM 615 N N . ALA A 1 79 ? -1.933 -0.939 1.030 1.00 96.12 79 ALA A N 1
ATOM 616 C CA . ALA A 1 79 ? -0.694 -0.243 0.687 1.00 96.12 79 ALA A CA 1
ATOM 617 C C . ALA A 1 79 ? 0.537 -1.148 0.892 1.00 96.12 79 ALA A C 1
ATOM 619 O O . ALA A 1 79 ? 1.328 -1.317 -0.035 1.00 96.12 79 ALA A O 1
ATOM 620 N N . GLU A 1 80 ? 0.653 -1.808 2.050 1.00 95.81 80 GLU A N 1
ATOM 621 C CA . GLU A 1 80 ? 1.731 -2.746 2.395 1.00 95.81 80 GLU A CA 1
ATOM 622 C C . GLU A 1 80 ? 1.833 -3.894 1.382 1.00 95.81 80 GLU A C 1
ATOM 624 O O . GLU A 1 80 ? 2.939 -4.281 0.998 1.00 95.81 80 GLU A O 1
ATOM 629 N N . LEU A 1 81 ? 0.698 -4.423 0.910 1.00 94.06 81 LEU A N 1
ATOM 630 C CA . LEU A 1 81 ? 0.675 -5.471 -0.115 1.00 94.06 81 LEU A CA 1
ATOM 631 C C . LEU A 1 81 ? 1.314 -5.005 -1.436 1.00 94.06 81 LEU A C 1
ATOM 633 O O . LEU A 1 81 ? 1.996 -5.784 -2.105 1.00 94.06 81 LEU A O 1
ATOM 637 N N . LEU A 1 82 ? 1.122 -3.737 -1.805 1.00 96.19 82 LEU A N 1
ATOM 638 C CA . LEU A 1 82 ? 1.656 -3.160 -3.041 1.00 96.19 82 LEU A CA 1
ATOM 639 C C . LEU A 1 82 ? 3.137 -2.799 -2.932 1.00 96.19 82 LEU A C 1
ATOM 641 O O . LEU A 1 82 ? 3.828 -2.841 -3.949 1.00 96.19 82 LEU A O 1
ATOM 645 N N . LEU A 1 83 ? 3.650 -2.512 -1.728 1.00 95.50 83 LEU A N 1
ATOM 646 C CA . LEU A 1 83 ? 5.057 -2.146 -1.525 1.00 95.50 83 LEU A CA 1
ATOM 647 C C . LEU A 1 83 ? 6.018 -3.185 -2.112 1.00 95.50 83 LEU A C 1
ATOM 649 O O . LEU A 1 83 ? 6.999 -2.806 -2.737 1.00 95.50 83 LEU A O 1
ATOM 653 N N . GLY A 1 84 ? 5.722 -4.484 -1.993 1.00 94.62 84 GLY A N 1
ATOM 654 C CA . GLY A 1 84 ? 6.564 -5.531 -2.588 1.00 94.62 84 GLY A CA 1
ATOM 655 C C . GLY A 1 84 ? 6.620 -5.459 -4.118 1.00 94.62 84 GLY A C 1
ATOM 656 O O . GLY A 1 84 ? 7.684 -5.621 -4.713 1.00 94.62 84 GLY A O 1
ATOM 657 N N . THR A 1 85 ? 5.487 -5.149 -4.753 1.00 95.25 85 THR A N 1
ATOM 658 C CA . THR A 1 85 ? 5.414 -4.951 -6.209 1.00 95.25 85 THR A CA 1
ATOM 659 C C . THR A 1 85 ? 6.189 -3.703 -6.624 1.00 95.25 85 THR A C 1
ATOM 661 O O . THR A 1 85 ? 6.971 -3.754 -7.569 1.00 95.25 85 THR A O 1
ATOM 664 N N . LEU A 1 86 ? 6.057 -2.611 -5.868 1.00 95.75 86 LEU A N 1
ATOM 665 C CA . LEU A 1 86 ? 6.801 -1.372 -6.106 1.00 95.75 86 LEU A CA 1
ATOM 666 C C . LEU A 1 86 ? 8.312 -1.572 -5.950 1.00 95.75 86 LEU A C 1
ATOM 668 O O . LEU A 1 86 ? 9.074 -1.082 -6.778 1.00 95.75 86 LEU A O 1
ATOM 672 N N . THR A 1 87 ? 8.761 -2.356 -4.965 1.00 96.19 87 THR A N 1
ATOM 673 C CA . THR A 1 87 ? 10.178 -2.725 -4.818 1.00 96.19 87 THR A CA 1
ATOM 674 C C . THR A 1 87 ? 10.709 -3.420 -6.074 1.00 96.19 87 THR A C 1
ATOM 676 O O . THR A 1 87 ? 11.815 -3.115 -6.527 1.00 96.19 87 THR A O 1
ATOM 679 N N . MET A 1 88 ? 9.929 -4.326 -6.675 1.00 95.06 88 MET A N 1
ATOM 680 C CA . MET A 1 88 ? 10.302 -4.981 -7.935 1.00 95.06 88 MET A CA 1
ATOM 681 C C . MET A 1 88 ? 10.313 -3.997 -9.111 1.00 95.06 88 MET A C 1
ATOM 683 O O . MET A 1 88 ? 11.272 -3.993 -9.880 1.00 95.06 88 MET A O 1
ATOM 687 N N . MET A 1 89 ? 9.310 -3.120 -9.219 1.00 94.81 89 MET A N 1
ATOM 688 C CA . MET A 1 89 ? 9.255 -2.085 -10.262 1.00 94.81 89 MET A CA 1
ATOM 689 C C . MET A 1 89 ? 10.464 -1.145 -10.191 1.00 94.81 89 MET A C 1
ATOM 691 O O . MET A 1 89 ? 11.143 -0.939 -11.194 1.00 94.81 89 MET A O 1
ATOM 695 N N . PHE A 1 90 ? 10.808 -0.643 -9.001 1.00 95.12 90 PHE A N 1
ATOM 696 C CA . PHE A 1 90 ? 11.994 0.195 -8.808 1.00 95.12 90 PHE A CA 1
ATOM 697 C C . PHE A 1 90 ? 13.301 -0.557 -9.068 1.00 95.12 90 PHE A C 1
ATOM 699 O O . PHE A 1 90 ? 14.271 0.048 -9.523 1.00 95.12 90 PHE A O 1
ATOM 706 N N . SER A 1 91 ? 13.334 -1.872 -8.832 1.00 94.75 91 SER A N 1
ATOM 707 C CA . SER A 1 91 ? 14.482 -2.705 -9.206 1.00 94.75 91 SER A CA 1
ATOM 708 C C . SER A 1 91 ? 14.669 -2.771 -10.718 1.00 94.75 91 SER A C 1
ATOM 710 O O . SER A 1 91 ? 15.786 -2.576 -11.190 1.00 94.75 91 SER A O 1
ATOM 712 N N . GLY A 1 92 ? 13.588 -3.013 -11.466 1.00 92.81 92 GLY A N 1
ATOM 713 C CA . GLY A 1 92 ? 13.618 -3.073 -12.929 1.00 92.81 92 GLY A CA 1
ATOM 714 C C . GLY A 1 92 ? 13.889 -1.718 -13.586 1.00 92.81 92 GLY A C 1
ATOM 715 O O . GLY A 1 92 ? 14.594 -1.656 -14.585 1.00 92.81 92 GLY A O 1
ATOM 716 N N . GLY A 1 93 ? 13.390 -0.628 -12.994 1.00 91.25 93 GLY A N 1
ATOM 717 C CA . GLY A 1 93 ? 13.582 0.739 -13.491 1.00 91.25 93 GLY A CA 1
ATOM 718 C C . GLY A 1 93 ? 14.927 1.385 -13.136 1.00 91.25 93 GLY A C 1
ATOM 719 O O . GLY A 1 93 ? 15.139 2.549 -13.461 1.00 91.25 93 GLY A O 1
ATOM 720 N N . GLY A 1 94 ? 15.827 0.682 -12.437 1.00 92.69 94 GLY A N 1
ATOM 721 C CA . GLY A 1 94 ? 17.123 1.237 -12.022 1.00 92.69 94 GLY A CA 1
ATOM 722 C C . GLY A 1 94 ? 17.047 2.255 -10.874 1.00 92.69 94 GLY A C 1
ATOM 723 O O . GLY A 1 94 ? 18.023 2.942 -10.579 1.00 92.69 94 GLY A O 1
ATOM 724 N N . CYS A 1 95 ? 15.913 2.337 -10.179 1.00 93.81 95 CYS A N 1
ATOM 725 C CA . CYS A 1 95 ? 15.674 3.239 -9.054 1.00 93.81 95 CYS A CA 1
ATOM 726 C C . CYS A 1 95 ? 16.219 2.648 -7.740 1.00 93.81 95 CYS A C 1
ATOM 728 O O . CYS A 1 95 ? 15.466 2.287 -6.830 1.00 93.81 95 CYS A O 1
ATOM 730 N N . SER A 1 96 ? 17.544 2.525 -7.642 1.00 93.06 96 SER A N 1
ATOM 731 C CA . SER A 1 96 ? 18.232 1.820 -6.550 1.00 93.06 96 SER A CA 1
ATOM 732 C C . SER A 1 96 ? 17.941 2.384 -5.156 1.00 93.06 96 SER A C 1
ATOM 734 O O . SER A 1 96 ? 17.808 1.589 -4.225 1.00 93.06 96 SER A O 1
ATOM 736 N N . ASN A 1 97 ? 17.790 3.704 -5.012 1.00 94.62 97 ASN A N 1
ATOM 737 C CA . ASN A 1 97 ? 17.470 4.350 -3.733 1.00 94.62 97 ASN A CA 1
ATOM 738 C C . ASN A 1 97 ? 16.108 3.869 -3.207 1.00 94.62 97 ASN A C 1
ATOM 740 O O . ASN A 1 97 ? 16.036 3.248 -2.151 1.00 94.62 97 ASN A O 1
ATOM 744 N N . TYR A 1 98 ? 15.045 4.041 -4.000 1.00 93.25 98 TYR A N 1
ATOM 745 C CA . TYR A 1 98 ? 13.686 3.637 -3.621 1.00 93.25 98 TYR A CA 1
ATOM 746 C C . TYR A 1 98 ? 13.550 2.131 -3.410 1.00 93.25 98 TYR A C 1
ATOM 748 O O . TYR A 1 98 ? 12.917 1.694 -2.451 1.00 93.25 98 TYR A O 1
ATOM 756 N N . ARG A 1 99 ? 14.183 1.320 -4.267 1.00 96.00 99 ARG A N 1
ATOM 757 C CA . ARG A 1 99 ? 14.242 -0.134 -4.076 1.00 96.00 99 ARG A CA 1
ATOM 758 C C . ARG A 1 99 ? 14.817 -0.486 -2.708 1.00 96.00 99 ARG A C 1
ATOM 760 O O . ARG A 1 99 ? 14.272 -1.343 -2.020 1.00 96.00 99 ARG A O 1
ATOM 767 N N . THR A 1 100 ? 15.950 0.117 -2.365 1.00 96.62 100 THR A N 1
ATOM 768 C CA . THR A 1 100 ? 16.697 -0.219 -1.151 1.00 96.62 100 THR A CA 1
ATOM 769 C C . THR A 1 100 ? 15.886 0.155 0.082 1.00 96.62 100 THR A C 1
ATOM 771 O O . THR A 1 100 ? 15.659 -0.707 0.927 1.00 96.62 100 THR A O 1
ATOM 774 N N . GLU A 1 101 ? 15.346 1.373 0.129 1.00 96.25 101 GLU A N 1
ATOM 775 C CA . GLU A 1 101 ? 14.492 1.833 1.230 1.00 96.25 101 GLU A CA 1
ATOM 776 C C . GLU A 1 101 ? 13.236 0.967 1.401 1.00 96.25 101 GLU A C 1
ATOM 778 O O . GLU A 1 101 ? 12.950 0.498 2.503 1.00 96.25 101 GLU A O 1
ATOM 783 N N . LEU A 1 102 ? 12.514 0.660 0.315 1.00 96.06 102 LEU A N 1
ATOM 784 C CA . LEU A 1 102 ? 11.325 -0.194 0.404 1.00 96.06 102 LEU A CA 1
ATOM 785 C C . LEU A 1 102 ? 11.656 -1.626 0.830 1.00 96.06 102 LEU A C 1
ATOM 787 O O . LEU A 1 102 ? 10.895 -2.234 1.586 1.00 96.06 102 LEU A O 1
ATOM 791 N N . LEU A 1 103 ? 12.782 -2.177 0.369 1.00 96.75 103 LEU A N 1
ATOM 792 C CA . LEU A 1 103 ? 13.229 -3.503 0.782 1.00 96.75 103 LEU A CA 1
ATOM 793 C C . LEU A 1 103 ? 13.586 -3.522 2.271 1.00 96.75 103 LEU A C 1
ATOM 795 O O . LEU A 1 103 ? 13.158 -4.434 2.980 1.00 96.75 103 LEU A O 1
ATOM 799 N N . TYR A 1 104 ? 14.315 -2.514 2.757 1.00 97.31 104 TYR A N 1
ATOM 800 C CA . TYR A 1 104 ? 14.611 -2.368 4.180 1.00 97.31 104 TYR A CA 1
ATOM 801 C C . TYR A 1 104 ? 13.333 -2.238 4.999 1.00 97.31 104 TYR A C 1
ATOM 803 O O . TYR A 1 104 ? 13.179 -2.962 5.984 1.00 97.31 104 TYR A O 1
ATOM 811 N N . PHE A 1 105 ? 12.399 -1.384 4.585 1.00 96.25 105 PHE A N 1
ATOM 812 C CA . PHE A 1 105 ? 11.134 -1.195 5.285 1.00 96.25 105 PHE A CA 1
ATOM 813 C C . PHE A 1 105 ? 10.325 -2.496 5.361 1.00 96.25 105 PHE A C 1
ATOM 815 O O . PHE A 1 105 ? 9.920 -2.907 6.448 1.00 96.25 105 PHE A O 1
ATOM 822 N N . LEU A 1 106 ? 10.163 -3.212 4.243 1.00 96.75 106 LEU A N 1
ATOM 823 C CA . LEU A 1 106 ? 9.452 -4.495 4.209 1.00 96.75 106 LEU A CA 1
ATOM 824 C C . LEU A 1 106 ? 10.138 -5.574 5.047 1.00 96.75 106 LEU A C 1
ATOM 826 O O . LEU A 1 106 ? 9.461 -6.299 5.776 1.00 96.75 106 LEU A O 1
ATOM 830 N N . GLN A 1 107 ? 11.465 -5.686 4.968 1.00 97.44 107 GLN A N 1
ATOM 831 C CA . GLN A 1 107 ? 12.230 -6.637 5.773 1.00 97.44 107 GLN A CA 1
ATOM 832 C C . GLN A 1 107 ? 12.014 -6.369 7.264 1.00 97.44 107 GLN A C 1
ATOM 834 O O . GLN A 1 107 ? 11.772 -7.297 8.038 1.00 97.44 107 GLN A O 1
ATOM 839 N N . HIS A 1 108 ? 12.032 -5.102 7.670 1.00 97.69 108 HIS A N 1
ATOM 840 C CA . HIS A 1 108 ? 11.794 -4.740 9.056 1.00 97.69 108 HIS A CA 1
ATOM 841 C C . HIS A 1 108 ? 10.364 -5.039 9.494 1.00 97.69 108 HIS A C 1
ATOM 843 O O . HIS A 1 108 ? 10.162 -5.734 10.489 1.00 97.69 108 HIS A O 1
ATOM 849 N N . LEU A 1 109 ? 9.385 -4.619 8.700 1.00 96.75 109 LEU A N 1
ATOM 850 C CA . LEU A 1 109 ? 7.963 -4.772 8.988 1.00 96.75 109 LEU A CA 1
ATOM 851 C C . LEU A 1 109 ? 7.495 -6.241 9.017 1.00 96.75 109 LEU A C 1
ATOM 853 O O . LEU A 1 109 ? 6.531 -6.573 9.713 1.00 96.75 109 LEU A O 1
ATOM 857 N N . LYS A 1 110 ? 8.146 -7.123 8.246 1.00 95.38 110 LYS A N 1
ATOM 858 C CA . LYS A 1 110 ? 7.777 -8.544 8.110 1.00 95.38 110 LYS A CA 1
ATOM 859 C C . LYS A 1 110 ? 8.634 -9.495 8.948 1.00 95.38 110 LYS A C 1
ATOM 861 O O . LYS A 1 110 ? 8.167 -10.599 9.224 1.00 95.38 110 LYS A O 1
ATOM 866 N N . LYS A 1 111 ? 9.899 -9.156 9.237 1.00 96.75 111 LYS A N 1
ATOM 867 C CA . LYS A 1 111 ? 10.895 -10.121 9.749 1.00 96.75 111 LYS A CA 1
ATOM 868 C C . LYS A 1 111 ? 11.716 -9.639 10.941 1.00 96.75 111 LYS A C 1
ATOM 870 O O . LYS A 1 111 ? 12.057 -10.474 11.771 1.00 96.75 111 LYS A O 1
ATOM 875 N N . VAL A 1 112 ? 12.079 -8.358 11.013 1.00 98.12 112 VAL A N 1
ATOM 876 C CA . VAL A 1 112 ? 13.011 -7.868 12.052 1.00 98.12 112 VAL A CA 1
ATOM 877 C C . VAL A 1 112 ? 12.269 -7.335 13.267 1.00 98.12 112 VAL A C 1
ATOM 879 O O . VAL A 1 112 ? 12.634 -7.637 14.401 1.00 98.12 112 VAL A O 1
ATOM 882 N N . TRP A 1 113 ? 11.244 -6.516 13.051 1.00 98.25 113 TRP A N 1
ATOM 883 C CA . TRP A 1 113 ? 10.536 -5.883 14.148 1.00 98.25 113 TRP A CA 1
ATOM 884 C C . TRP A 1 113 ? 9.630 -6.876 14.878 1.00 98.25 113 TRP A C 1
ATOM 886 O O . TRP A 1 113 ? 8.923 -7.649 14.226 1.00 98.25 113 TRP A O 1
ATOM 896 N N . PRO A 1 114 ? 9.586 -6.826 16.225 1.00 98.25 114 PRO A N 1
ATOM 897 C CA . PRO A 1 114 ? 8.567 -7.535 16.982 1.00 98.25 114 PRO A CA 1
ATOM 898 C C . PRO A 1 114 ? 7.177 -7.156 16.476 1.00 98.25 114 PRO A C 1
ATOM 900 O O . PRO A 1 114 ? 6.924 -5.984 16.190 1.00 98.25 114 PRO A O 1
ATOM 903 N N . GLU A 1 115 ? 6.262 -8.123 16.425 1.00 97.00 115 GLU A N 1
ATOM 904 C CA . GLU A 1 115 ? 4.916 -7.933 15.870 1.00 97.00 115 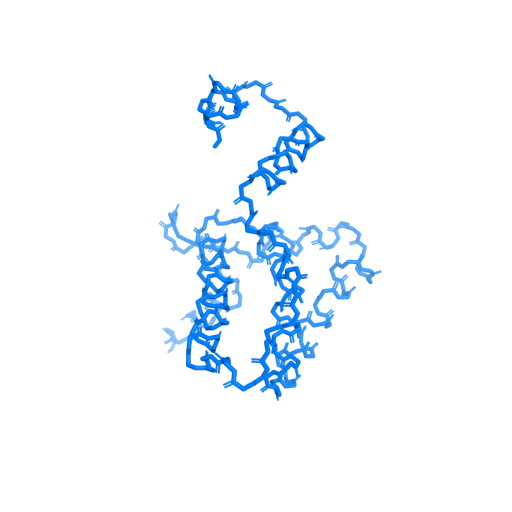GLU A CA 1
ATOM 905 C C . GLU A 1 115 ? 4.205 -6.708 16.459 1.00 97.00 115 GLU A C 1
ATOM 907 O O . GLU A 1 115 ? 3.659 -5.887 15.726 1.00 97.00 115 GLU A O 1
ATOM 912 N N . ARG A 1 116 ? 4.311 -6.513 17.779 1.00 97.62 116 ARG A N 1
ATOM 913 C CA . ARG A 1 116 ? 3.760 -5.337 18.463 1.00 97.62 116 ARG A CA 1
ATOM 914 C C . ARG A 1 116 ? 4.285 -4.017 17.891 1.00 97.62 116 ARG A C 1
ATOM 916 O O . ARG A 1 116 ? 3.509 -3.084 17.730 1.00 97.62 116 ARG A O 1
ATOM 923 N N . PHE A 1 117 ? 5.582 -3.923 17.606 1.00 97.69 117 PHE A N 1
ATOM 924 C CA . PHE A 1 117 ? 6.169 -2.706 17.046 1.00 97.69 117 PHE A CA 1
ATOM 925 C C . PHE A 1 117 ? 5.789 -2.527 15.576 1.00 97.69 117 PHE A C 1
ATOM 927 O O . PHE A 1 117 ? 5.407 -1.432 15.176 1.00 97.69 117 PHE A O 1
ATOM 934 N N . ALA A 1 118 ? 5.808 -3.604 14.789 1.00 97.38 118 ALA A N 1
ATOM 935 C CA . ALA A 1 118 ? 5.362 -3.558 13.401 1.00 97.38 118 ALA A CA 1
ATOM 936 C C . ALA A 1 118 ? 3.897 -3.096 13.290 1.00 97.38 118 ALA A C 1
ATOM 938 O O . ALA A 1 118 ? 3.576 -2.307 12.409 1.00 97.38 118 ALA A O 1
ATOM 939 N N . ASN A 1 119 ? 3.027 -3.519 14.211 1.00 96.50 119 ASN A N 1
ATOM 940 C CA . ASN A 1 119 ? 1.634 -3.071 14.258 1.00 96.50 119 ASN A CA 1
ATOM 941 C C . ASN A 1 119 ? 1.514 -1.588 14.620 1.00 96.50 119 ASN A C 1
ATOM 943 O O . ASN A 1 119 ? 0.786 -0.877 13.944 1.00 96.50 119 ASN A O 1
ATOM 947 N N . ILE A 1 120 ? 2.311 -1.083 15.571 1.00 96.75 120 ILE A N 1
ATOM 948 C CA . ILE A 1 120 ? 2.377 0.365 15.840 1.00 96.75 120 ILE A CA 1
ATOM 949 C C . ILE A 1 120 ? 2.758 1.133 14.568 1.00 96.75 120 ILE A C 1
ATOM 951 O O . ILE A 1 120 ? 2.137 2.145 14.259 1.00 96.75 120 ILE A O 1
ATOM 955 N N . VAL A 1 121 ? 3.746 0.655 13.805 1.00 95.62 121 VAL A N 1
ATOM 956 C CA . VAL A 1 121 ? 4.135 1.298 12.541 1.00 95.62 121 VAL A CA 1
ATOM 957 C C . VAL A 1 121 ? 2.993 1.250 11.521 1.00 95.62 121 VAL A C 1
ATOM 959 O O . VAL A 1 121 ?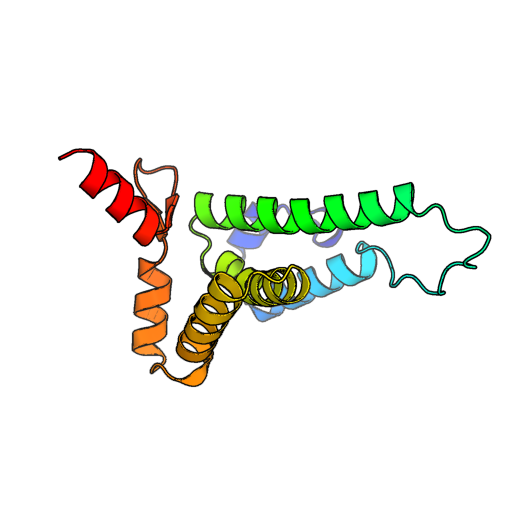 2.702 2.277 10.916 1.00 95.62 121 VAL A O 1
ATOM 962 N N . ARG A 1 122 ? 2.308 0.108 11.360 1.00 95.44 122 ARG A N 1
ATOM 963 C CA . ARG A 1 122 ? 1.133 -0.023 10.472 1.00 95.44 122 ARG A CA 1
ATOM 964 C C . ARG A 1 122 ? 0.024 0.960 10.840 1.00 95.44 122 ARG A C 1
ATOM 966 O O . ARG A 1 122 ? -0.496 1.638 9.960 1.00 95.44 122 ARG A O 1
ATOM 973 N N . ASP A 1 123 ? -0.281 1.066 12.129 1.00 94.31 123 ASP A N 1
ATOM 974 C CA . ASP A 1 123 ? -1.353 1.914 12.653 1.00 94.31 123 ASP A CA 1
ATOM 975 C C . ASP A 1 123 ? -1.042 3.414 12.509 1.00 94.31 123 ASP A C 1
ATOM 977 O O . ASP A 1 123 ? -1.959 4.228 12.457 1.00 94.31 123 ASP A O 1
ATOM 981 N N . ASN A 1 124 ? 0.241 3.790 12.427 1.00 93.56 124 ASN A N 1
ATOM 982 C CA . ASN A 1 124 ? 0.687 5.188 12.354 1.00 93.56 124 ASN A CA 1
ATOM 983 C C . ASN A 1 124 ? 1.235 5.603 10.980 1.00 93.56 124 ASN A C 1
ATOM 985 O O . ASN A 1 124 ? 1.615 6.757 10.795 1.00 93.56 124 ASN A O 1
ATOM 989 N N . ALA A 1 125 ? 1.301 4.692 10.007 1.00 94.25 125 ALA A N 1
ATOM 990 C CA . ALA A 1 125 ? 1.896 4.984 8.705 1.00 94.25 125 ALA A CA 1
ATOM 991 C C . ALA A 1 125 ? 1.079 5.990 7.878 1.00 94.25 125 ALA A C 1
ATOM 993 O O . ALA A 1 125 ? 1.646 6.713 7.054 1.00 94.25 125 ALA A O 1
ATOM 994 N N . LEU A 1 126 ? -0.239 6.040 8.095 1.00 95.00 126 LEU A N 1
ATOM 995 C CA . LEU A 1 126 ? -1.164 6.943 7.416 1.00 95.00 126 LEU A CA 1
ATOM 996 C C . LEU A 1 126 ? -1.851 7.854 8.431 1.00 95.00 126 LEU A C 1
ATOM 998 O O . LEU A 1 126 ? -2.368 7.392 9.444 1.00 95.00 126 LEU A O 1
ATOM 1002 N N . ILE A 1 127 ? -1.901 9.148 8.125 1.00 93.00 127 ILE A N 1
ATOM 1003 C CA . ILE A 1 127 ? -2.547 10.158 8.962 1.00 93.00 127 ILE A CA 1
ATOM 1004 C C . ILE A 1 127 ? -3.588 10.931 8.158 1.00 93.00 127 ILE A C 1
ATOM 1006 O O . ILE A 1 127 ? -3.393 11.231 6.980 1.00 93.00 127 ILE A O 1
ATOM 1010 N N . SER A 1 128 ? -4.708 11.246 8.806 1.00 91.62 128 SER A N 1
ATOM 1011 C CA . SER A 1 128 ? -5.748 12.096 8.231 1.00 91.62 128 SER A CA 1
ATOM 1012 C C . SER A 1 128 ? -5.367 13.567 8.391 1.00 91.62 128 SER A C 1
ATOM 1014 O O . SER A 1 128 ? -5.175 14.034 9.513 1.00 91.62 128 SER A O 1
ATOM 1016 N N . THR A 1 129 ? -5.343 14.315 7.289 1.00 81.19 129 THR A N 1
ATOM 1017 C CA . THR A 1 129 ? -5.068 15.764 7.295 1.00 81.19 129 THR A CA 1
ATOM 1018 C C . THR A 1 129 ? -6.335 16.618 7.357 1.00 81.19 129 THR A C 1
ATOM 1020 O O . THR A 1 129 ? -6.277 17.764 7.789 1.00 81.19 129 THR A O 1
ATOM 1023 N N . SER A 1 130 ? -7.487 16.075 6.947 1.00 78.69 130 SER A N 1
ATOM 1024 C CA . SER A 1 130 ? -8.754 16.820 6.798 1.00 78.69 130 SER A CA 1
ATOM 1025 C C . SER A 1 130 ? -10.003 16.060 7.275 1.00 78.69 130 SER A C 1
ATOM 1027 O O . SER A 1 130 ? -11.135 16.446 6.979 1.00 78.69 130 SER A O 1
ATOM 1029 N N . GLY A 1 131 ? -9.819 14.933 7.967 1.00 74.88 131 GLY A N 1
ATOM 1030 C CA . GLY A 1 131 ? -10.893 14.048 8.438 1.00 74.88 131 GLY A CA 1
ATOM 1031 C C . GLY A 1 131 ? -11.470 13.116 7.367 1.00 74.88 131 GLY A C 1
ATOM 1032 O O . GLY A 1 131 ? -12.180 12.179 7.708 1.00 74.88 131 GLY A O 1
ATOM 1033 N N . HIS A 1 132 ? -11.159 13.353 6.087 1.00 76.12 132 HIS A N 1
ATOM 1034 C CA . HIS A 1 132 ? -11.740 12.622 4.949 1.00 76.12 132 HIS A CA 1
ATOM 1035 C C . HIS A 1 132 ? -10.700 12.154 3.923 1.00 76.12 132 HIS A C 1
ATOM 1037 O O . HIS A 1 132 ? -11.034 11.412 3.004 1.00 76.12 132 HIS A O 1
ATOM 1043 N N . SER A 1 133 ? -9.450 12.600 4.057 1.00 86.31 133 SER A N 1
ATOM 1044 C CA . SER A 1 133 ? -8.338 12.215 3.195 1.00 86.31 133 SER A CA 1
ATOM 1045 C C . SER A 1 133 ? -7.113 11.933 4.046 1.00 86.31 133 SER A C 1
ATOM 1047 O O . SER A 1 133 ? -6.838 12.638 5.022 1.00 86.31 133 SER A O 1
ATOM 1049 N N . TYR A 1 134 ? -6.365 10.921 3.632 1.00 93.75 134 TYR A N 1
ATOM 1050 C CA . TYR A 1 134 ? -5.185 10.436 4.328 1.00 93.75 134 TYR A CA 1
ATOM 1051 C C . TYR A 1 134 ? -3.936 10.614 3.468 1.00 93.75 134 TYR A C 1
ATOM 1053 O O . TYR A 1 134 ? -3.996 10.638 2.237 1.00 93.75 134 TYR A O 1
ATOM 1061 N N . VAL A 1 135 ? -2.795 10.752 4.132 1.00 93.94 135 VAL A N 1
ATOM 1062 C CA . VAL A 1 135 ? -1.466 10.824 3.519 1.00 93.94 135 VAL A CA 1
ATOM 1063 C C . VAL A 1 135 ? -0.483 10.000 4.346 1.00 93.94 135 VAL A C 1
ATOM 1065 O O . VAL A 1 135 ? -0.749 9.688 5.507 1.00 93.94 135 VAL A O 1
ATOM 1068 N N . GLY A 1 136 ? 0.666 9.659 3.762 1.00 93.06 136 GLY A N 1
ATOM 1069 C CA . GLY A 1 136 ? 1.768 9.085 4.532 1.00 93.06 136 GLY A CA 1
ATOM 1070 C C . GLY A 1 136 ? 2.236 10.054 5.617 1.00 93.06 136 GLY A C 1
ATOM 1071 O O . GLY A 1 136 ? 2.337 11.256 5.365 1.00 93.06 136 GLY A O 1
ATOM 1072 N N . VAL A 1 137 ? 2.530 9.534 6.808 1.00 91.25 137 VAL A N 1
ATOM 1073 C CA . VAL A 1 137 ? 3.011 10.337 7.946 1.00 91.25 137 VAL A CA 1
ATOM 1074 C C . VAL A 1 137 ? 4.253 11.163 7.592 1.00 91.25 137 VAL A C 1
ATOM 1076 O O . VAL A 1 137 ? 4.357 12.317 7.996 1.00 91.25 137 VAL A O 1
ATOM 1079 N N . ASP A 1 138 ? 5.128 10.601 6.759 1.00 87.38 138 ASP A N 1
ATOM 1080 C CA . ASP A 1 138 ? 6.311 11.266 6.215 1.00 87.38 138 ASP A CA 1
ATOM 1081 C C . ASP A 1 138 ? 5.928 12.499 5.380 1.00 87.38 138 ASP A C 1
ATOM 1083 O O . ASP A 1 138 ? 6.269 13.624 5.719 1.00 87.38 138 ASP A O 1
ATOM 1087 N N . LYS A 1 139 ? 5.046 12.341 4.388 1.00 87.38 139 LYS A N 1
ATOM 1088 C CA . LYS A 1 139 ? 4.537 13.471 3.594 1.00 87.38 139 LYS A CA 1
ATOM 1089 C C . LYS A 1 139 ? 3.856 14.552 4.446 1.00 87.38 139 LYS A C 1
ATOM 1091 O O . LYS A 1 139 ? 3.931 15.739 4.136 1.00 87.38 139 LYS A O 1
ATOM 1096 N N . ASN A 1 140 ? 3.180 14.163 5.528 1.00 88.00 140 ASN A N 1
ATOM 1097 C CA . ASN A 1 140 ? 2.572 15.123 6.448 1.00 88.00 140 ASN A CA 1
ATOM 1098 C C . ASN A 1 140 ? 3.616 15.961 7.211 1.00 88.00 140 ASN A C 1
ATOM 1100 O O . ASN A 1 140 ? 3.379 17.144 7.480 1.00 88.00 140 ASN A O 1
ATOM 1104 N N . ILE A 1 141 ? 4.772 15.378 7.550 1.00 85.38 141 ILE A N 1
ATOM 1105 C CA . ILE A 1 141 ? 5.862 16.126 8.186 1.00 85.38 141 ILE A CA 1
ATOM 1106 C C . ILE A 1 141 ? 6.454 17.150 7.218 1.00 85.38 141 ILE A C 1
ATOM 1108 O O . ILE A 1 141 ? 6.679 18.290 7.613 1.00 85.38 141 ILE A O 1
ATOM 1112 N N . GLU A 1 142 ? 6.598 16.797 5.939 1.00 84.81 142 GLU A N 1
ATOM 1113 C CA . GLU A 1 142 ? 7.078 17.716 4.901 1.00 84.81 142 GLU A CA 1
ATOM 1114 C C . GLU A 1 142 ? 6.151 18.920 4.739 1.00 84.81 142 GLU A C 1
ATOM 1116 O O . GLU A 1 142 ? 6.619 20.052 4.627 1.00 84.81 142 GLU A O 1
ATOM 1121 N N . PHE A 1 143 ? 4.832 18.701 4.762 1.00 82.31 143 PHE A N 1
ATOM 1122 C CA . PHE A 1 143 ? 3.879 19.808 4.769 1.00 82.31 143 PHE A CA 1
ATOM 1123 C C . PHE A 1 143 ? 4.123 20.719 5.969 1.00 82.31 143 PHE A C 1
ATOM 1125 O O . PHE A 1 143 ? 4.238 21.924 5.796 1.00 82.31 143 PHE A O 1
ATOM 1132 N N . SER A 1 144 ? 4.283 20.145 7.160 1.00 76.38 144 SER A N 1
ATOM 1133 C CA . SER A 1 144 ? 4.480 20.906 8.398 1.00 76.38 144 SER A CA 1
ATOM 1134 C C . SER A 1 144 ? 5.775 21.730 8.404 1.00 76.38 144 SER A C 1
ATOM 1136 O O . SER A 1 144 ? 5.786 22.834 8.941 1.00 76.38 144 SER A O 1
ATOM 1138 N N . ILE A 1 145 ? 6.849 21.219 7.793 1.00 79.31 145 ILE A N 1
ATOM 1139 C CA . ILE A 1 145 ? 8.147 21.907 7.695 1.00 79.31 145 ILE A CA 1
ATOM 1140 C C . ILE A 1 145 ? 8.090 23.060 6.683 1.00 79.31 145 ILE A C 1
ATOM 1142 O O . ILE A 1 145 ? 8.657 24.114 6.934 1.00 79.31 145 ILE A O 1
ATOM 1146 N N . ASN A 1 146 ? 7.375 22.895 5.566 1.00 69.69 146 ASN A N 1
ATOM 1147 C CA . ASN A 1 146 ? 7.274 23.920 4.517 1.00 69.69 146 ASN A CA 1
ATOM 1148 C C . ASN A 1 146 ? 6.328 25.093 4.861 1.00 69.69 146 ASN A C 1
ATOM 1150 O O . ASN A 1 146 ? 6.226 26.036 4.078 1.00 69.69 146 ASN A O 1
ATOM 1154 N N . PHE A 1 147 ? 5.615 25.037 5.993 1.00 58.88 147 PHE A N 1
ATOM 1155 C CA . PHE A 1 147 ? 4.772 26.130 6.505 1.00 58.88 147 PHE A CA 1
ATOM 1156 C C . PHE A 1 147 ? 5.459 26.993 7.586 1.00 58.88 147 PHE A C 1
ATOM 1158 O O . PHE A 1 147 ? 4.813 27.901 8.115 1.00 58.88 147 PHE A O 1
ATOM 1165 N N . GLN A 1 148 ? 6.726 26.722 7.926 1.00 49.66 148 GLN A N 1
ATOM 1166 C CA . GLN A 1 148 ? 7.566 27.573 8.788 1.00 49.66 148 GLN A CA 1
ATOM 1167 C C . GLN A 1 148 ? 8.452 28.499 7.954 1.00 49.66 148 GLN A C 1
ATOM 1169 O O . GLN A 1 148 ? 8.645 29.651 8.403 1.00 49.66 148 GLN A O 1
#

Nearest PDB structures (foldseek):
  1sr2-assembly1_A  TM=4.479E-01  e=2.315E+00  Escherichia coli
  2lch-assembly1_A  TM=5.482E-01  e=5.013E+00  Thermotoga maritima

pLDDT: mean 88.95, std 10.04, range [49.66, 98.25]

Mean predicted aligned error: 7.81 Å

Secondary structure (DSSP, 8-state):
-HHHHSS-HHHHHHT---HHHHHHHHHHHHHHHSPPP--S---TTT--HHHHHHHHHHHHHHHHHHHHHHHHTT-HHHHHHHHHHHHHHHHHTT-HHHHHHHHHHHHIIIIIS-HHHHHHHHHHSEEESSSS-EEEHHHHHHHHHHT-

Solvent-accessible surface area (backbone atoms only — not comparable to full-atom values): 8571 Å² total; per-residue (Å²): 104,42,90,81,66,79,40,52,74,66,63,47,56,73,68,64,69,52,72,70,57,54,51,53,53,51,50,52,51,44,72,74,68,49,80,73,76,81,89,60,85,72,60,79,92,75,55,58,63,66,61,51,51,48,52,52,49,51,54,53,49,49,52,52,53,51,40,51,52,20,40,39,68,62,32,50,72,60,31,58,63,45,46,62,56,49,28,50,52,24,54,75,70,68,37,59,69,64,19,49,54,47,48,52,50,49,46,33,58,73,69,67,46,56,67,73,57,30,48,53,50,56,71,54,43,51,39,69,82,74,87,77,42,30,39,46,42,66,61,53,50,54,54,60,61,75,75,112

InterPro domains:
  IPR046496 Domain of unknown function DUF6589 [PF20231] (3-145)

Sequence (148 aa):
WEVETGMTTAEFAATRPTAARVLEISSKIRQKYASGVFDSPPDPESTDHTHENFHLLVRDTLILHTLQNAILSADFGRAELLLGTLTMMFSGGGCSNYRTELLYFLQHLKKVWPERFANIVRDNALISTSGHSYVGVDKNIEFSINFQ

Radius of gyration: 19.36 Å; Cα contacts (8 Å, |Δi|>4): 89; chains: 1; bounding box: 44×46×55 Å

Organism: NCBI:txid2862362

Foldseek 3Di:
DCVQPVDDPVRVVVVVDDPVVVVVSVVVCCVVPPDDDPPDDPDVVPDPPVVVVVVVVVVVVVLVVQLQVCLFVLNLVSNLVSLVVVLVVCVVVVVVVSNVVSVVLNCCLPPNDDVVVSVVCSNQQWDDPDVRTIDGPVVVVVVVVVVD